Protein AF-A0A6S6XHF1-F1 (afdb_monomer)

Foldseek 3Di:
DFDQDDAPQWGWTWDQDPVNFWIKIKTFHADVPDDPVDHGPDMFIAIEGPDPQSVCCVVPVVRVVNVVRVPDDDPPPDYHYHYDDDPPDD

Solvent-accessible surface area (backbone atoms only — not comparable to full-atom values): 5444 Å² total; per-residue (Å²): 116,79,43,82,47,79,46,90,84,23,47,32,41,31,33,75,32,96,82,78,52,32,26,39,39,34,44,30,39,62,61,92,90,58,62,86,90,48,83,55,83,44,72,47,71,42,30,29,36,65,43,76,47,26,52,44,41,61,71,77,36,42,55,62,52,47,54,52,53,74,72,52,86,75,62,89,95,60,88,47,74,48,77,58,76,76,77,78,86,126

Mean predicted aligned error: 3.59 Å

Nearest PDB structures (foldseek):
  8qzh-assembly1_A  TM=5.066E-01  e=2.351E-01  Mycobacterium tuberculosis
  7sgz-assembly1_H  TM=3.913E-01  e=1.283E+00  Saccharomyces cerevisiae
  4nf9-assembly2_B  TM=4.613E-01  e=5.112E+00  Homo sapiens
  7nv0-assembly1_C  TM=3.640E-01  e=7.453E+00  Homo sapiens

pLDDT: mean 94.14, std 7.91, range [54.0, 98.38]

Sequence (90 aa):
MDTDTWVSGYKVRSFPWVDGKTIYFNVQCYLPGQSLSQPPVWDKTVYITDNAAGRNMVANFAHSLTEYIANLEIPAGRKIILTVERSPKI

Secondary structure (DSSP, 8-state):
--EEEEETTEEEEEEE-TTSSEEEEEEEE--TT--TTSPPSEEEEEEEE-SHHHHHHHHH-HHHHHHHHHH----TTPPPEEPP-PPPP-

Structure (mmCIF, N/CA/C/O backbone):
data_AF-A0A6S6XHF1-F1
#
_entry.id   AF-A0A6S6XHF1-F1
#
loop_
_atom_site.group_PDB
_atom_site.id
_atom_site.type_symbol
_atom_site.label_atom_id
_atom_site.label_alt_id
_atom_site.label_comp_id
_atom_site.label_asym_id
_atom_site.label_entity_id
_atom_site.label_seq_id
_atom_site.pdbx_PDB_ins_code
_atom_site.Cartn_x
_atom_site.Cartn_y
_atom_site.Cartn_z
_atom_site.occupancy
_atom_site.B_iso_or_equiv
_atom_site.auth_seq_id
_atom_site.auth_comp_id
_atom_site.auth_asym_id
_atom_site.auth_atom_id
_atom_site.pdbx_PDB_model_num
ATOM 1 N N . MET A 1 1 ? -12.155 3.045 -1.572 1.00 71.12 1 MET A N 1
ATOM 2 C CA . MET A 1 1 ? -11.251 3.693 -2.537 1.00 71.12 1 MET A CA 1
ATOM 3 C C . MET A 1 1 ? -10.368 2.588 -3.047 1.00 71.12 1 MET A C 1
ATOM 5 O O . MET A 1 1 ? -9.584 2.068 -2.262 1.00 71.12 1 MET A O 1
ATOM 9 N N . ASP A 1 2 ? -10.578 2.200 -4.296 1.00 88.94 2 ASP A N 1
ATOM 10 C CA . ASP A 1 2 ? -9.795 1.156 -4.940 1.00 88.94 2 ASP A CA 1
ATOM 11 C C . ASP A 1 2 ? -8.867 1.834 -5.941 1.00 88.94 2 ASP A C 1
ATOM 13 O O . ASP A 1 2 ? -9.315 2.575 -6.817 1.00 88.94 2 ASP A O 1
ATOM 17 N N . THR A 1 3 ? -7.570 1.627 -5.759 1.00 93.69 3 THR A N 1
ATOM 18 C CA . THR A 1 3 ? -6.527 2.144 -6.641 1.00 93.69 3 THR A CA 1
ATOM 19 C C . THR A 1 3 ? -5.850 0.964 -7.299 1.00 93.69 3 THR A C 1
ATOM 21 O O . THR A 1 3 ? -5.426 0.037 -6.612 1.00 93.69 3 THR A O 1
ATOM 24 N N . ASP A 1 4 ? -5.717 1.026 -8.616 1.00 96.88 4 ASP A N 1
ATOM 25 C CA . ASP A 1 4 ? -4.908 0.102 -9.402 1.00 96.88 4 ASP A CA 1
ATOM 26 C C . ASP A 1 4 ? -4.278 0.864 -10.578 1.00 96.88 4 ASP A C 1
ATOM 28 O O . ASP A 1 4 ? -4.711 0.781 -11.726 1.00 96.88 4 ASP A O 1
ATOM 32 N N . THR A 1 5 ? -3.271 1.688 -10.291 1.00 96.81 5 THR A N 1
ATOM 33 C CA . THR A 1 5 ? -2.716 2.648 -11.261 1.00 96.81 5 THR A CA 1
ATOM 34 C C . THR A 1 5 ? -1.208 2.822 -11.102 1.00 96.81 5 THR A C 1
ATOM 36 O O . THR A 1 5 ? -0.599 2.247 -10.202 1.00 96.81 5 THR A O 1
ATOM 39 N N . TRP A 1 6 ? -0.599 3.589 -12.001 1.00 97.31 6 TRP A N 1
ATOM 40 C CA . TRP A 1 6 ? 0.805 3.974 -11.922 1.00 97.31 6 TRP A CA 1
ATOM 41 C C . TRP A 1 6 ? 0.967 5.262 -11.116 1.00 97.31 6 TRP A C 1
ATOM 43 O O . TRP A 1 6 ? 0.285 6.252 -11.375 1.00 97.31 6 TRP A O 1
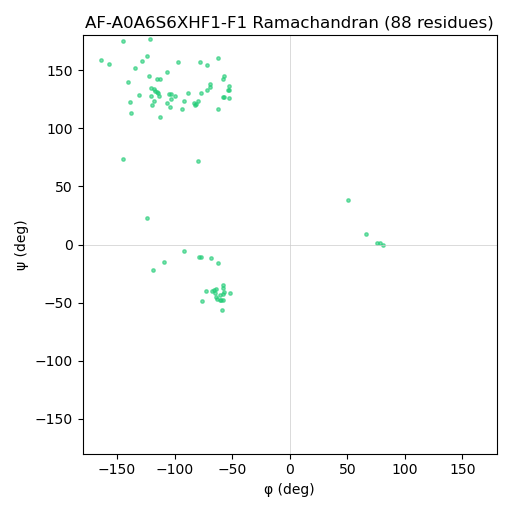ATOM 53 N N . VAL A 1 7 ? 1.884 5.252 -10.151 1.00 97.44 7 VAL A N 1
ATOM 54 C CA . VAL A 1 7 ? 2.218 6.400 -9.303 1.00 97.44 7 VAL A CA 1
ATOM 55 C C . VAL A 1 7 ? 3.732 6.449 -9.141 1.00 97.44 7 VAL A C 1
ATOM 57 O O . VAL A 1 7 ? 4.332 5.477 -8.694 1.00 97.44 7 VAL A O 1
ATOM 60 N N . SER A 1 8 ? 4.351 7.571 -9.512 1.00 94.31 8 SER A N 1
ATOM 61 C CA . SER A 1 8 ? 5.807 7.775 -9.422 1.00 94.31 8 SER A CA 1
ATOM 62 C C . SER A 1 8 ? 6.647 6.648 -10.058 1.00 94.31 8 SER A C 1
ATOM 64 O O . SER A 1 8 ? 7.659 6.218 -9.523 1.00 94.31 8 SER A O 1
ATOM 66 N N . GLY A 1 9 ? 6.195 6.098 -11.191 1.00 95.44 9 GLY A N 1
ATOM 67 C CA . GLY A 1 9 ? 6.889 4.994 -11.872 1.00 95.44 9 GLY A CA 1
ATOM 68 C C . GLY A 1 9 ? 6.677 3.603 -11.258 1.00 95.44 9 GLY A C 1
ATOM 69 O O . GLY A 1 9 ? 7.182 2.624 -11.800 1.00 95.44 9 GLY A O 1
ATOM 70 N N . TYR A 1 10 ? 5.883 3.485 -10.192 1.00 97.94 10 TYR A N 1
ATOM 71 C CA . TYR A 1 10 ? 5.513 2.210 -9.578 1.00 97.94 10 TYR A CA 1
ATOM 72 C C . TYR A 1 10 ? 4.067 1.846 -9.881 1.00 97.94 10 TYR A C 1
ATOM 74 O O . TYR A 1 10 ? 3.196 2.715 -9.980 1.00 97.94 10 TYR A O 1
ATOM 82 N N . LYS A 1 11 ? 3.786 0.548 -9.975 1.00 97.94 11 LYS A N 1
ATOM 83 C CA . LYS A 1 11 ? 2.416 0.045 -10.032 1.00 97.94 11 LYS A CA 1
ATOM 84 C C . LYS A 1 11 ? 1.894 -0.056 -8.601 1.00 97.94 11 LYS A C 1
ATOM 86 O O . LYS A 1 11 ? 2.495 -0.723 -7.763 1.00 97.94 11 LYS A O 1
ATOM 91 N N . VAL A 1 12 ? 0.802 0.643 -8.309 1.00 98.19 12 VAL A N 1
ATOM 92 C CA . VAL A 1 12 ? 0.231 0.743 -6.963 1.00 98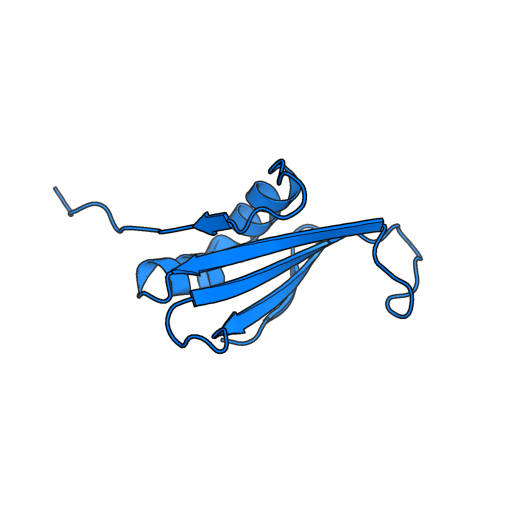.19 12 VAL A CA 1
ATOM 93 C C . VAL A 1 12 ? -1.143 0.106 -6.926 1.00 98.19 12 VAL A C 1
ATOM 95 O O . VAL A 1 12 ? -2.005 0.438 -7.744 1.00 98.19 12 VAL A O 1
ATOM 98 N N . ARG A 1 13 ? -1.357 -0.744 -5.918 1.00 97.94 13 ARG A N 1
ATOM 99 C CA . ARG A 1 13 ? -2.664 -1.308 -5.589 1.00 97.94 13 ARG A CA 1
ATOM 100 C C . ARG A 1 13 ? -3.069 -0.938 -4.168 1.00 97.94 13 ARG A C 1
ATOM 102 O O . ARG A 1 13 ? -2.319 -1.191 -3.229 1.00 97.94 13 ARG A O 1
ATOM 109 N N . SER A 1 14 ? -4.265 -0.382 -4.001 1.00 98.00 14 SER A N 1
ATOM 110 C CA . SER A 1 14 ? -4.808 -0.027 -2.687 1.00 98.00 14 SER A CA 1
ATOM 111 C C . SER A 1 14 ? -6.295 -0.328 -2.594 1.00 98.00 14 SER A C 1
ATOM 113 O O . SER A 1 14 ? -7.014 -0.079 -3.554 1.00 98.00 14 SER A O 1
ATOM 115 N N . PHE A 1 15 ? -6.753 -0.845 -1.455 1.00 97.44 15 PHE A N 1
ATOM 116 C CA . PHE A 1 15 ? -8.168 -1.133 -1.179 1.00 97.44 15 PHE A CA 1
ATOM 117 C C . PHE A 1 15 ? -8.398 -1.346 0.331 1.00 97.44 15 PHE A C 1
ATOM 119 O O . PHE A 1 15 ? -7.444 -1.657 1.052 1.00 97.44 15 PHE A O 1
ATOM 126 N N . PRO A 1 16 ? -9.632 -1.189 0.849 1.00 97.50 16 PRO A N 1
ATOM 127 C CA . PRO A 1 16 ? -9.953 -1.541 2.234 1.00 97.50 16 PRO A CA 1
ATOM 128 C C . PRO A 1 16 ? -9.638 -3.016 2.515 1.00 97.50 16 PRO A C 1
ATOM 130 O O . PRO A 1 16 ? -10.080 -3.900 1.785 1.00 97.50 16 PRO A O 1
ATOM 133 N N . TRP A 1 17 ? -8.865 -3.297 3.560 1.00 97.25 17 TRP A N 1
ATOM 134 C CA . TRP A 1 17 ? -8.466 -4.659 3.897 1.00 97.25 17 TRP A CA 1
ATOM 135 C C . TRP A 1 17 ? -9.591 -5.423 4.605 1.00 97.25 17 TRP A C 1
ATOM 137 O O . TRP A 1 17 ? -10.476 -4.840 5.231 1.00 97.25 17 TRP A O 1
ATOM 147 N N . VAL A 1 18 ? -9.533 -6.757 4.544 1.00 95.88 18 VAL A N 1
ATOM 148 C CA . VAL A 1 18 ? -10.576 -7.660 5.069 1.00 95.88 18 VAL A CA 1
ATOM 149 C C . VAL A 1 18 ? -10.800 -7.556 6.581 1.00 95.88 18 VAL A C 1
ATOM 151 O O . VAL A 1 18 ? -11.823 -8.017 7.076 1.00 95.88 18 VAL A O 1
ATOM 154 N N . ASP A 1 19 ? -9.867 -6.954 7.324 1.00 94.94 19 ASP A N 1
ATOM 155 C CA . ASP A 1 19 ? -10.023 -6.728 8.764 1.00 94.94 19 ASP A CA 1
ATOM 156 C C . ASP A 1 19 ? -10.953 -5.552 9.108 1.00 94.94 19 ASP A C 1
ATOM 158 O O . ASP A 1 19 ? -11.303 -5.383 10.278 1.00 94.94 19 ASP A O 1
ATOM 162 N N . GLY A 1 20 ? -11.338 -4.738 8.117 1.00 94.00 20 GLY A N 1
ATOM 163 C CA . GLY A 1 20 ? -12.181 -3.554 8.292 1.00 94.00 20 GLY A CA 1
ATOM 164 C C . GLY A 1 20 ? -11.532 -2.423 9.099 1.00 94.00 20 GLY A C 1
ATOM 165 O O . GLY A 1 20 ? -12.216 -1.474 9.473 1.00 94.00 20 GLY A O 1
ATOM 166 N N . LYS A 1 21 ? -10.233 -2.523 9.407 1.00 97.50 21 LYS A N 1
ATOM 167 C CA . LYS A 1 21 ? -9.481 -1.568 10.240 1.00 97.50 21 LYS A CA 1
ATOM 168 C C . LYS A 1 21 ? -8.337 -0.913 9.487 1.00 97.50 21 LYS A C 1
ATOM 170 O O . LYS A 1 21 ? -7.846 0.135 9.906 1.00 97.50 21 LYS A O 1
ATOM 175 N N . THR A 1 22 ? -7.873 -1.548 8.419 1.00 98.25 22 THR A N 1
ATOM 176 C CA . THR A 1 22 ? -6.736 -1.082 7.640 1.00 98.25 22 THR A CA 1
ATOM 177 C C . THR A 1 22 ? -7.061 -1.011 6.157 1.00 98.25 22 THR A C 1
ATOM 179 O O . THR A 1 22 ? -7.973 -1.657 5.654 1.00 98.25 22 THR A O 1
ATOM 182 N N . ILE A 1 23 ? -6.295 -0.199 5.448 1.00 98.25 23 ILE A N 1
ATOM 183 C CA . ILE A 1 23 ? -6.256 -0.108 3.998 1.00 98.25 23 ILE A CA 1
ATOM 184 C C . ILE A 1 23 ? -4.984 -0.835 3.572 1.00 98.25 23 ILE A C 1
ATOM 186 O O . ILE A 1 23 ? -3.896 -0.525 4.062 1.00 98.25 23 ILE A O 1
ATOM 190 N N . TYR A 1 24 ? -5.117 -1.816 2.689 1.00 98.19 24 TYR A N 1
ATOM 191 C CA . TYR A 1 24 ? -3.981 -2.458 2.043 1.00 98.19 24 TYR A CA 1
ATOM 192 C C . TYR A 1 24 ? -3.367 -1.484 1.044 1.00 98.19 24 TYR A C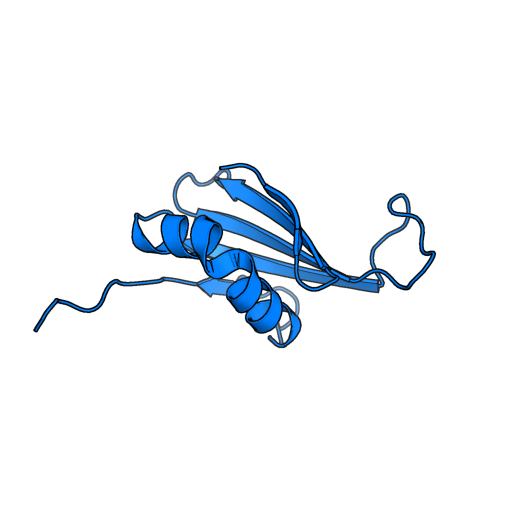 1
ATOM 194 O O . TYR A 1 24 ? -4.106 -0.896 0.259 1.00 98.19 24 TYR A O 1
ATOM 202 N N . PHE A 1 25 ? -2.043 -1.328 1.052 1.00 98.06 25 PHE A N 1
ATOM 203 C CA . PHE A 1 25 ? -1.325 -0.492 0.094 1.00 98.06 25 PHE A CA 1
ATOM 204 C C . PHE A 1 25 ? -0.047 -1.202 -0.361 1.00 98.06 25 PHE A C 1
ATOM 206 O O . PHE A 1 25 ? 0.883 -1.418 0.421 1.00 98.06 25 PHE A O 1
ATOM 213 N N . ASN A 1 26 ? -0.007 -1.583 -1.635 1.00 98.06 26 ASN A N 1
ATOM 214 C CA . ASN A 1 26 ? 1.098 -2.309 -2.249 1.00 98.06 26 ASN A CA 1
ATOM 215 C C . ASN A 1 26 ? 1.730 -1.482 -3.361 1.00 98.06 26 ASN A C 1
ATOM 217 O O . ASN A 1 26 ? 1.031 -0.906 -4.196 1.00 98.06 26 ASN A O 1
ATOM 221 N N . VAL A 1 27 ? 3.057 -1.439 -3.342 1.00 98.38 27 VAL A N 1
ATOM 222 C CA . VAL A 1 27 ? 3.896 -0.744 -4.314 1.00 98.38 27 VAL A CA 1
ATOM 223 C C . VAL A 1 27 ? 4.756 -1.784 -5.011 1.00 98.38 27 VAL A C 1
ATOM 225 O O . VAL A 1 27 ? 5.485 -2.515 -4.345 1.00 98.38 27 VAL A O 1
ATOM 228 N N . GLN A 1 28 ? 4.677 -1.839 -6.337 1.00 98.25 28 GLN A N 1
ATOM 229 C CA . GLN A 1 28 ? 5.391 -2.804 -7.167 1.00 98.25 28 GLN A CA 1
ATOM 230 C C . GLN A 1 28 ? 6.303 -2.089 -8.160 1.00 98.25 28 GLN A C 1
ATOM 232 O O . GLN A 1 28 ? 5.884 -1.147 -8.841 1.00 98.25 28 GLN A O 1
ATOM 237 N N . CYS A 1 29 ? 7.536 -2.572 -8.287 1.00 97.81 29 CYS A N 1
ATOM 238 C CA . CYS A 1 29 ? 8.494 -2.090 -9.272 1.00 97.81 29 CYS A CA 1
ATOM 239 C C . CYS A 1 29 ? 8.641 -3.083 -10.424 1.00 97.81 29 CYS A C 1
ATOM 241 O O . CYS A 1 29 ? 8.883 -4.272 -10.215 1.00 97.81 29 CYS A O 1
ATOM 243 N N . TYR A 1 30 ? 8.530 -2.568 -11.644 1.00 98.06 30 TYR A N 1
ATOM 244 C CA . TYR A 1 30 ? 8.759 -3.298 -12.885 1.00 98.06 30 TYR A CA 1
ATOM 245 C C . TYR A 1 30 ? 9.860 -2.591 -13.675 1.00 98.06 30 TYR A C 1
ATOM 247 O O . TYR A 1 30 ? 9.947 -1.361 -13.657 1.00 98.06 30 TYR A O 1
ATOM 255 N N . LEU A 1 31 ? 10.689 -3.354 -14.385 1.00 96.06 31 LEU A N 1
ATOM 256 C CA . LEU A 1 31 ? 11.660 -2.783 -15.316 1.00 96.06 31 LEU A CA 1
ATOM 257 C C . LEU A 1 31 ? 10.955 -2.218 -16.560 1.00 96.06 31 LEU A C 1
ATOM 259 O O . LEU A 1 31 ? 9.894 -2.718 -16.951 1.00 96.06 31 LEU A O 1
ATOM 263 N N . PRO A 1 32 ? 11.559 -1.230 -17.245 1.00 93.75 32 PRO A N 1
ATOM 264 C CA . PRO A 1 32 ? 11.080 -0.791 -18.550 1.00 93.75 32 PRO A CA 1
ATOM 265 C C . PRO A 1 32 ? 10.931 -1.973 -19.520 1.00 93.75 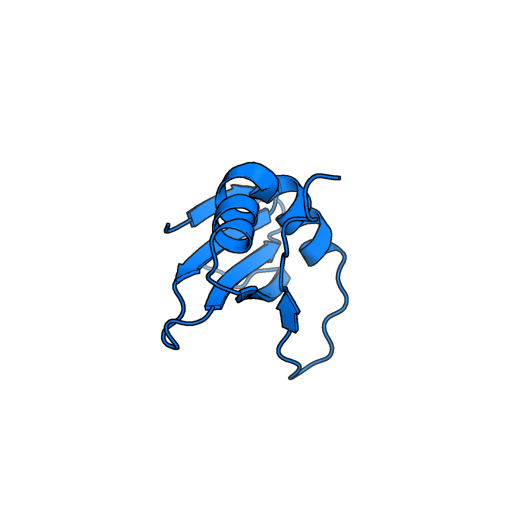32 PRO A C 1
ATOM 267 O O . PRO A 1 32 ? 11.868 -2.742 -19.724 1.00 93.75 32 PRO A O 1
ATOM 270 N N . GLY A 1 33 ? 9.743 -2.125 -20.110 1.00 94.00 33 GLY A N 1
ATOM 271 C CA . GLY A 1 33 ? 9.432 -3.207 -21.054 1.00 94.00 33 GLY A CA 1
ATOM 272 C C . GLY A 1 33 ? 9.085 -4.561 -20.419 1.00 94.00 33 GLY A C 1
ATOM 273 O O . GLY A 1 33 ? 8.774 -5.501 -21.148 1.00 94.00 33 GLY A O 1
ATOM 274 N N . GLN A 1 34 ? 9.095 -4.684 -19.089 1.00 96.94 34 GLN A N 1
ATOM 275 C CA . GLN A 1 34 ? 8.664 -5.904 -18.407 1.00 96.94 34 GLN A CA 1
ATOM 276 C C . GLN A 1 34 ? 7.146 -6.110 -18.540 1.00 96.94 34 GLN A C 1
ATOM 278 O O . GLN A 1 34 ? 6.359 -5.177 -18.384 1.00 96.94 34 GLN A O 1
ATOM 283 N N . SER A 1 35 ? 6.720 -7.353 -18.791 1.00 96.50 35 SER A N 1
ATOM 284 C CA . SER A 1 35 ? 5.296 -7.708 -18.794 1.00 96.50 35 SER A CA 1
ATOM 285 C C . SER A 1 35 ? 4.705 -7.657 -17.384 1.00 96.50 35 SER A C 1
ATOM 287 O O . SER A 1 35 ? 5.265 -8.243 -16.459 1.00 96.50 35 SER A O 1
ATOM 289 N N . LEU A 1 36 ? 3.513 -7.070 -17.247 1.00 95.44 36 LEU A N 1
ATOM 290 C CA . LEU A 1 36 ? 2.715 -7.109 -16.012 1.00 95.44 36 LEU A CA 1
ATOM 291 C C . LEU A 1 36 ? 2.163 -8.507 -15.685 1.00 95.44 36 LEU A C 1
ATOM 293 O O . LEU A 1 36 ? 1.645 -8.724 -14.595 1.00 95.44 36 LEU A O 1
ATOM 297 N N . SER A 1 37 ? 2.250 -9.459 -16.620 1.00 96.38 37 SER A N 1
ATOM 298 C CA . SER A 1 37 ? 1.901 -10.861 -16.365 1.00 96.38 37 SER A CA 1
ATOM 299 C C . SER A 1 37 ? 3.003 -11.631 -15.629 1.00 96.38 37 SER A C 1
ATOM 301 O O . SER A 1 37 ? 2.787 -12.776 -15.242 1.00 96.38 37 SER A O 1
ATOM 303 N N . GLN A 1 38 ? 4.198 -11.050 -15.509 1.00 96.69 38 GLN A N 1
ATOM 304 C CA . GLN A 1 38 ? 5.318 -11.610 -14.755 1.00 96.69 38 GLN A CA 1
ATOM 305 C C . GLN A 1 38 ? 5.366 -10.985 -13.356 1.00 96.69 38 GLN A C 1
ATOM 307 O O . GLN A 1 38 ? 4.863 -9.875 -13.179 1.00 96.69 38 GLN A O 1
ATOM 312 N N . PRO A 1 39 ? 5.985 -11.648 -12.363 1.00 96.88 39 PRO A N 1
ATOM 313 C CA . PRO A 1 39 ? 6.197 -11.044 -11.054 1.00 96.88 39 PRO A CA 1
ATOM 314 C C . PRO A 1 39 ? 6.985 -9.730 -11.165 1.00 96.88 39 PRO A C 1
ATOM 316 O O . PRO A 1 39 ? 7.881 -9.646 -12.011 1.00 96.88 39 PRO A O 1
ATOM 319 N N . PRO A 1 40 ? 6.698 -8.720 -10.324 1.00 97.75 40 PRO A N 1
ATOM 320 C CA . PRO A 1 40 ? 7.511 -7.512 -10.258 1.00 97.75 40 PRO A CA 1
ATOM 321 C C . PRO A 1 40 ? 8.944 -7.841 -9.823 1.00 97.75 40 PRO A C 1
ATOM 323 O O . PRO A 1 40 ? 9.199 -8.874 -9.205 1.00 97.75 40 PRO A O 1
ATOM 326 N N . VAL A 1 41 ? 9.881 -6.933 -10.105 1.00 97.81 41 VAL A N 1
ATOM 327 C CA . VAL A 1 41 ? 11.265 -7.027 -9.600 1.00 97.81 41 VAL A CA 1
ATOM 328 C C . VAL A 1 41 ? 11.265 -7.092 -8.077 1.00 97.81 41 VAL A C 1
ATOM 330 O O . VAL A 1 41 ? 12.017 -7.850 -7.471 1.00 97.81 41 VAL A O 1
ATOM 333 N N . TRP A 1 42 ? 10.405 -6.279 -7.471 1.00 96.88 42 TRP A N 1
ATOM 334 C CA . TRP A 1 42 ? 10.106 -6.301 -6.054 1.00 96.88 42 TRP A CA 1
ATOM 335 C C . TRP A 1 42 ? 8.732 -5.689 -5.811 1.00 96.88 42 TRP A C 1
ATOM 337 O O . TRP A 1 42 ? 8.261 -4.839 -6.576 1.00 96.88 42 TRP A O 1
ATOM 347 N N . ASP A 1 43 ? 8.115 -6.074 -4.702 1.00 96.69 43 ASP A N 1
ATOM 348 C CA . ASP A 1 43 ? 6.946 -5.406 -4.164 1.00 96.69 43 ASP A CA 1
ATOM 349 C C . ASP A 1 43 ? 7.076 -5.178 -2.655 1.00 96.69 43 ASP A C 1
ATOM 351 O O . ASP A 1 43 ? 7.785 -5.886 -1.939 1.00 96.69 43 ASP A O 1
ATOM 355 N N . LYS A 1 44 ? 6.413 -4.131 -2.172 1.00 97.50 44 LYS A N 1
ATOM 356 C CA . LYS A 1 44 ? 6.374 -3.761 -0.758 1.00 97.5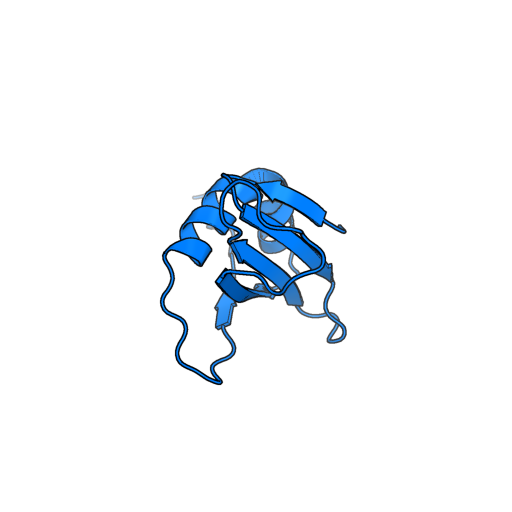0 44 LYS A CA 1
ATOM 357 C C . LYS A 1 44 ? 4.935 -3.514 -0.361 1.00 97.50 44 LYS A C 1
ATOM 359 O O . LYS A 1 44 ? 4.226 -2.738 -1.000 1.00 97.50 44 LYS A O 1
ATOM 364 N N . THR A 1 45 ? 4.516 -4.168 0.715 1.00 97.06 45 THR A N 1
ATOM 365 C CA . THR A 1 45 ? 3.168 -4.029 1.261 1.00 97.06 45 THR A CA 1
ATOM 366 C C . THR A 1 45 ? 3.230 -3.361 2.622 1.00 97.06 45 THR A C 1
ATOM 368 O O . THR A 1 45 ? 3.913 -3.840 3.528 1.00 97.06 45 THR A O 1
ATOM 371 N N . VAL A 1 46 ? 2.451 -2.297 2.782 1.00 97.75 46 VAL A N 1
ATOM 372 C CA . VAL A 1 46 ? 2.143 -1.704 4.082 1.00 97.75 46 VAL A CA 1
ATOM 373 C C . VAL A 1 46 ? 0.632 -1.645 4.266 1.00 97.75 46 VAL A C 1
ATOM 375 O O . VAL A 1 46 ? -0.146 -1.742 3.317 1.00 97.75 46 VAL A O 1
ATOM 378 N N . TYR A 1 47 ? 0.218 -1.485 5.512 1.00 98.00 47 TYR A N 1
ATOM 379 C CA . TYR A 1 47 ? -1.171 -1.272 5.879 1.00 98.00 47 TYR A CA 1
ATOM 380 C C . TYR A 1 47 ? -1.307 0.136 6.431 1.00 98.00 47 TYR A C 1
ATOM 382 O O . TYR A 1 47 ? -0.422 0.614 7.134 1.00 98.00 47 TYR A O 1
ATOM 390 N N . ILE A 1 48 ? -2.407 0.807 6.130 1.00 97.88 48 ILE A N 1
ATOM 391 C CA . ILE A 1 48 ? -2.668 2.165 6.608 1.00 97.88 48 ILE A CA 1
ATOM 392 C C . ILE A 1 48 ? -3.908 2.104 7.478 1.00 97.88 48 ILE A C 1
ATOM 394 O O . ILE A 1 48 ? -4.897 1.498 7.081 1.00 97.88 48 ILE A O 1
ATOM 398 N N . THR A 1 49 ? -3.875 2.700 8.664 1.00 97.88 49 THR A N 1
ATOM 399 C CA . THR A 1 49 ? -5.058 2.743 9.534 1.00 97.88 49 THR A CA 1
ATOM 400 C C . THR A 1 49 ? -6.231 3.398 8.798 1.00 97.88 49 THR A C 1
ATOM 402 O O . THR A 1 49 ? -6.096 4.510 8.280 1.00 97.88 49 THR A O 1
ATOM 405 N N . ASP A 1 50 ? -7.384 2.721 8.749 1.00 96.94 50 ASP A N 1
ATOM 406 C CA . ASP A 1 50 ? -8.569 3.195 8.026 1.00 96.94 50 ASP A CA 1
ATOM 407 C C . ASP A 1 50 ? -9.337 4.252 8.836 1.00 96.94 50 ASP A C 1
ATOM 409 O O . ASP A 1 50 ? -10.414 4.020 9.383 1.00 96.94 50 ASP A O 1
ATOM 413 N N . ASN A 1 51 ? -8.746 5.440 8.939 1.00 95.12 51 ASN A N 1
ATOM 414 C CA . ASN A 1 51 ? -9.360 6.633 9.509 1.00 95.12 51 A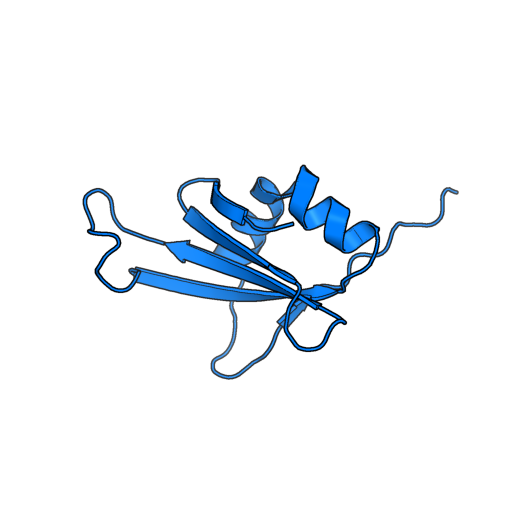SN A CA 1
ATOM 415 C C . ASN A 1 51 ? -9.379 7.770 8.465 1.00 95.12 51 ASN A C 1
ATOM 417 O O . ASN A 1 51 ? -8.855 7.636 7.357 1.00 95.12 51 ASN A O 1
ATOM 421 N N . ALA A 1 52 ? -9.975 8.918 8.799 1.00 95.25 52 ALA A N 1
ATOM 422 C CA . ALA A 1 52 ? -10.071 10.045 7.866 1.00 95.25 52 ALA A CA 1
ATOM 423 C C . ALA A 1 52 ? -8.698 10.535 7.356 1.00 95.25 52 ALA A C 1
ATOM 425 O O . ALA A 1 52 ? -8.563 10.880 6.182 1.00 95.25 52 ALA A O 1
ATOM 426 N N . ALA A 1 53 ? -7.673 10.539 8.213 1.00 95.62 53 ALA A N 1
ATOM 427 C CA . ALA A 1 53 ? -6.326 10.966 7.846 1.00 95.62 53 ALA A CA 1
ATOM 428 C C . ALA A 1 53 ? -5.612 9.934 6.953 1.00 95.62 53 ALA A C 1
ATOM 430 O O . ALA A 1 53 ? -4.979 10.318 5.973 1.00 95.62 53 ALA A O 1
ATOM 431 N N . GLY A 1 54 ? -5.774 8.639 7.232 1.00 95.88 54 GLY A N 1
ATOM 432 C CA . GLY A 1 54 ? -5.267 7.540 6.413 1.00 95.88 54 GLY A CA 1
ATOM 433 C C . GLY A 1 54 ? -5.901 7.523 5.025 1.00 95.88 54 GLY A C 1
ATOM 434 O O . GLY A 1 54 ? -5.187 7.503 4.024 1.00 95.88 54 GLY A O 1
ATOM 435 N N . ARG A 1 55 ? -7.232 7.659 4.939 1.00 95.94 55 ARG A N 1
ATOM 436 C CA . ARG A 1 55 ? -7.945 7.806 3.655 1.00 95.94 55 ARG A CA 1
ATOM 437 C C . ARG A 1 55 ? -7.444 9.012 2.860 1.00 95.94 55 ARG A C 1
ATOM 439 O O . ARG A 1 55 ? -7.227 8.903 1.659 1.00 95.94 55 ARG A O 1
ATOM 446 N N . ASN A 1 56 ? -7.217 10.145 3.526 1.00 95.38 56 ASN A N 1
ATOM 447 C CA . ASN A 1 56 ? -6.661 11.342 2.898 1.00 95.38 56 ASN A CA 1
ATOM 448 C C . ASN A 1 56 ? -5.216 11.139 2.410 1.00 95.38 56 ASN A C 1
ATOM 450 O O . ASN A 1 56 ? -4.881 11.608 1.327 1.00 95.38 56 ASN A O 1
ATOM 454 N N . MET A 1 57 ? -4.375 10.428 3.170 1.00 95.88 57 MET A N 1
ATOM 455 C CA . MET A 1 57 ? -3.014 10.075 2.751 1.00 95.88 57 MET A CA 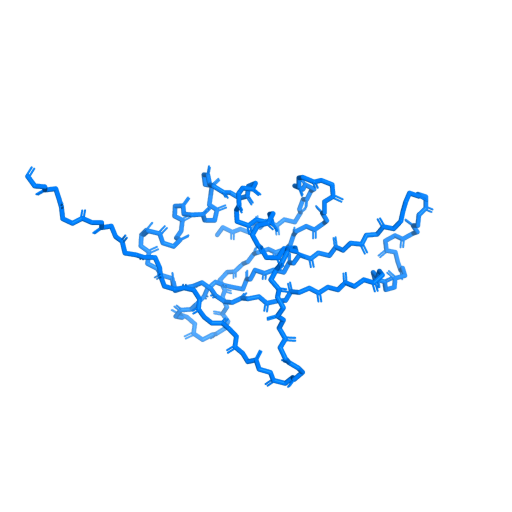1
ATOM 456 C C . MET A 1 57 ? -3.038 9.242 1.462 1.00 95.88 57 MET A C 1
ATOM 458 O O . MET A 1 57 ? -2.344 9.568 0.503 1.00 95.88 57 MET A O 1
ATOM 462 N N . VAL A 1 58 ? -3.893 8.217 1.411 1.00 96.06 58 VAL A N 1
ATOM 463 C CA . VAL A 1 58 ? -4.047 7.345 0.236 1.00 96.06 58 VAL A CA 1
ATOM 464 C C . VAL A 1 58 ? -4.596 8.112 -0.972 1.00 96.06 58 VAL A C 1
ATOM 466 O O . VAL A 1 58 ? -4.112 7.911 -2.080 1.00 96.06 58 VAL A O 1
ATOM 469 N N . ALA A 1 59 ? -5.576 9.000 -0.776 1.00 94.75 59 ALA A N 1
ATOM 470 C CA . ALA A 1 59 ? -6.230 9.744 -1.856 1.00 94.75 59 ALA A CA 1
ATOM 471 C C . ALA A 1 59 ? -5.388 10.895 -2.417 1.00 94.75 59 ALA A C 1
ATOM 473 O O . ALA A 1 59 ? -5.253 11.030 -3.630 1.00 94.75 59 ALA A O 1
ATOM 474 N N . ASN A 1 60 ? -4.832 11.727 -1.537 1.00 95.25 60 ASN A N 1
ATOM 475 C CA . ASN A 1 60 ? -4.274 13.027 -1.912 1.00 95.25 60 ASN A CA 1
ATOM 476 C C . ASN A 1 60 ? -2.744 13.076 -1.833 1.00 95.25 60 ASN A C 1
ATOM 478 O O . ASN A 1 60 ? -2.134 13.982 -2.390 1.00 95.25 60 ASN A O 1
ATOM 482 N N . PHE A 1 61 ? -2.115 12.103 -1.167 1.00 95.69 61 PHE A N 1
ATOM 483 C CA . PHE A 1 61 ? -0.662 12.037 -0.981 1.00 95.69 61 PHE A CA 1
ATOM 484 C C . PHE A 1 61 ? -0.069 10.722 -1.499 1.00 95.69 61 PHE A C 1
ATOM 486 O O . PHE A 1 61 ? 1.028 10.335 -1.095 1.00 95.69 61 PHE A O 1
ATOM 493 N N . ALA A 1 62 ? -0.767 10.052 -2.425 1.00 95.88 62 ALA A N 1
ATOM 494 C CA . ALA A 1 62 ? -0.352 8.772 -2.997 1.00 95.88 62 ALA A CA 1
ATOM 495 C C . ALA A 1 62 ? 1.089 8.804 -3.525 1.00 95.88 62 ALA A C 1
ATOM 497 O O . ALA A 1 62 ? 1.843 7.879 -3.267 1.00 95.88 62 ALA A O 1
ATOM 498 N N . HIS A 1 63 ? 1.496 9.884 -4.202 1.00 97.69 63 HIS A N 1
ATOM 499 C CA . HIS A 1 63 ? 2.861 10.035 -4.715 1.00 97.69 63 HIS A CA 1
ATOM 500 C C . HIS A 1 63 ? 3.914 9.967 -3.602 1.00 97.69 63 HIS A C 1
ATOM 502 O O . HIS A 1 63 ? 4.812 9.130 -3.646 1.00 97.69 63 HIS A O 1
ATOM 508 N N . SER A 1 64 ? 3.797 10.824 -2.584 1.00 97.50 64 SER A N 1
ATOM 509 C CA . SER A 1 64 ? 4.744 10.864 -1.463 1.00 97.50 64 SER A CA 1
ATOM 510 C C . SER A 1 64 ? 4.726 9.572 -0.649 1.00 97.50 64 SER A C 1
ATOM 512 O O . SER A 1 64 ? 5.775 9.105 -0.214 1.00 97.50 64 SER A O 1
ATOM 514 N N . LEU A 1 65 ? 3.547 8.977 -0.460 1.00 97.25 65 LEU A N 1
ATOM 515 C CA . LEU A 1 65 ? 3.397 7.698 0.223 1.00 97.25 65 LEU A CA 1
ATOM 516 C C . LEU A 1 65 ? 4.088 6.563 -0.546 1.00 97.25 65 LEU A C 1
ATOM 518 O O . LEU A 1 65 ? 4.811 5.771 0.054 1.00 97.25 65 LEU A O 1
ATOM 522 N N . THR A 1 66 ? 3.897 6.499 -1.863 1.00 98.25 66 THR A N 1
ATOM 523 C CA . THR A 1 66 ? 4.546 5.515 -2.733 1.00 98.25 66 THR A CA 1
ATOM 524 C C . THR A 1 66 ? 6.063 5.646 -2.683 1.00 98.25 66 THR A C 1
ATOM 526 O O . THR A 1 66 ? 6.738 4.644 -2.460 1.00 98.25 66 THR A O 1
ATOM 529 N N . GLU A 1 67 ? 6.598 6.862 -2.809 1.00 98.25 67 GLU A N 1
ATOM 530 C CA . GLU A 1 67 ? 8.040 7.122 -2.689 1.00 98.25 67 GLU A CA 1
ATOM 531 C C . GLU A 1 67 ? 8.588 6.728 -1.313 1.00 98.25 67 GLU A C 1
ATOM 533 O O . GLU A 1 67 ? 9.626 6.072 -1.213 1.00 98.25 67 GLU A O 1
ATOM 538 N N . TYR A 1 68 ? 7.868 7.060 -0.238 1.00 97.50 68 TYR A N 1
ATOM 539 C CA . TYR A 1 68 ? 8.250 6.655 1.113 1.00 97.50 68 TYR A CA 1
ATOM 540 C C . TYR A 1 68 ? 8.347 5.128 1.239 1.00 97.50 68 TYR A C 1
ATOM 542 O O . TYR A 1 68 ? 9.350 4.611 1.728 1.00 97.50 68 TYR A O 1
ATOM 550 N N . ILE A 1 69 ? 7.343 4.393 0.753 1.00 97.31 69 ILE A N 1
ATOM 551 C CA . ILE A 1 69 ? 7.321 2.924 0.804 1.00 97.31 69 ILE A CA 1
ATOM 552 C C . ILE A 1 69 ? 8.408 2.323 -0.094 1.00 97.31 69 ILE A C 1
ATOM 554 O O . ILE A 1 69 ? 9.066 1.365 0.309 1.00 97.31 69 ILE A O 1
ATOM 558 N N . ALA A 1 70 ? 8.635 2.881 -1.285 1.00 97.50 70 ALA A N 1
ATOM 559 C CA . ALA A 1 70 ? 9.683 2.428 -2.197 1.00 97.50 70 ALA A CA 1
ATOM 560 C C . ALA A 1 70 ? 11.073 2.485 -1.545 1.00 97.50 70 ALA A C 1
ATOM 562 O O . ALA A 1 70 ? 11.877 1.575 -1.744 1.00 97.50 70 ALA A O 1
ATOM 563 N N . ASN A 1 71 ? 11.317 3.473 -0.683 1.00 96.75 71 ASN A N 1
ATOM 564 C CA . ASN A 1 71 ? 12.568 3.628 0.063 1.00 96.75 71 ASN A CA 1
ATOM 565 C C . ASN A 1 71 ? 12.564 2.944 1.445 1.00 96.75 71 ASN A C 1
ATOM 567 O O . ASN A 1 71 ? 13.595 2.894 2.110 1.00 96.75 71 ASN A O 1
ATOM 571 N N . LEU A 1 72 ? 11.434 2.387 1.889 1.00 95.44 72 LEU A N 1
ATOM 572 C CA . LEU A 1 72 ? 11.317 1.731 3.190 1.00 95.44 72 LEU A CA 1
ATOM 573 C C . LEU A 1 72 ? 11.954 0.334 3.169 1.00 95.44 72 LEU A C 1
ATOM 575 O O . LEU A 1 72 ? 11.626 -0.493 2.315 1.00 95.44 72 LEU A O 1
ATOM 579 N N . GLU A 1 73 ? 12.808 0.026 4.141 1.00 94.38 73 GLU A N 1
ATOM 580 C CA . GLU A 1 73 ? 13.264 -1.343 4.390 1.00 94.38 73 GLU A CA 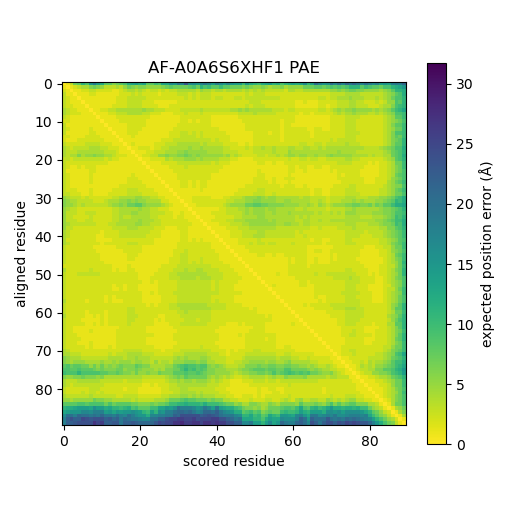1
ATOM 581 C C . GLU A 1 73 ? 12.230 -2.095 5.236 1.00 94.38 73 GLU A C 1
ATOM 583 O O . GLU A 1 73 ? 11.911 -1.700 6.359 1.00 94.38 73 GLU A O 1
ATOM 588 N N . ILE A 1 74 ? 11.689 -3.189 4.694 1.00 91.56 74 ILE A N 1
ATOM 589 C CA . ILE A 1 74 ? 10.713 -4.039 5.384 1.00 91.56 74 ILE A CA 1
ATOM 590 C C . ILE A 1 74 ? 11.378 -5.391 5.658 1.00 91.56 74 ILE A C 1
ATOM 592 O O . ILE A 1 74 ? 11.605 -6.154 4.717 1.00 91.56 74 ILE A O 1
ATOM 596 N N . PRO A 1 75 ? 11.691 -5.717 6.925 1.00 90.06 75 PRO A N 1
ATOM 597 C CA . PRO A 1 75 ? 12.215 -7.028 7.277 1.00 90.06 75 PRO A CA 1
ATOM 598 C C . PRO A 1 75 ? 11.250 -8.145 6.868 1.00 90.06 75 PRO A C 1
ATOM 600 O O . PRO A 1 75 ? 10.030 -8.008 7.007 1.00 90.06 75 PRO A O 1
ATOM 603 N N . ALA A 1 76 ? 11.798 -9.270 6.408 1.00 86.50 76 ALA A N 1
ATOM 604 C CA . ALA A 1 76 ? 11.006 -10.421 5.993 1.00 86.50 76 ALA A CA 1
ATOM 605 C C . ALA A 1 76 ? 10.032 -10.864 7.101 1.00 86.50 76 ALA A C 1
ATOM 607 O O . ALA A 1 76 ? 10.395 -10.969 8.273 1.00 86.50 76 ALA A O 1
ATOM 608 N N . GLY A 1 77 ? 8.773 -11.100 6.724 1.00 87.56 77 GLY A N 1
ATOM 609 C CA . GLY A 1 77 ? 7.714 -11.528 7.644 1.00 87.56 77 GLY A CA 1
ATOM 610 C C . GLY A 1 77 ? 7.147 -10.431 8.554 1.00 87.56 77 GLY A C 1
ATOM 611 O O . GLY A 1 77 ? 6.255 -10.720 9.353 1.00 87.56 77 GLY A O 1
ATOM 612 N N . ARG A 1 78 ? 7.606 -9.174 8.456 1.00 93.50 78 ARG A N 1
ATOM 613 C CA . ARG A 1 78 ? 7.101 -8.086 9.303 1.00 93.50 78 ARG A CA 1
ATOM 614 C C . ARG A 1 78 ? 5.939 -7.338 8.649 1.00 93.50 78 ARG A C 1
ATOM 616 O O . ARG A 1 78 ? 6.074 -6.756 7.578 1.00 93.50 78 ARG A O 1
ATOM 623 N N . LYS A 1 79 ? 4.801 -7.286 9.348 1.00 94.12 79 LYS A N 1
ATOM 624 C CA . LYS A 1 79 ? 3.662 -6.428 8.989 1.00 94.12 79 LYS A CA 1
ATOM 625 C C . LYS A 1 79 ? 3.928 -4.994 9.454 1.00 94.12 79 LYS A C 1
ATOM 627 O O . LYS A 1 79 ? 4.142 -4.769 10.644 1.00 94.12 79 LYS A O 1
ATOM 632 N N . ILE A 1 80 ? 3.878 -4.033 8.533 1.00 97.06 80 ILE A N 1
ATOM 633 C CA . ILE A 1 80 ? 4.000 -2.599 8.831 1.00 97.06 80 ILE A CA 1
ATOM 634 C C . ILE A 1 80 ? 2.620 -1.949 8.776 1.00 97.06 80 ILE A C 1
ATOM 636 O O . ILE A 1 80 ? 1.894 -2.126 7.798 1.00 97.06 80 ILE A O 1
ATOM 640 N N . ILE A 1 81 ? 2.271 -1.200 9.823 1.00 97.56 81 ILE A N 1
ATOM 641 C CA . ILE A 1 81 ? 1.043 -0.405 9.888 1.00 97.56 81 ILE A CA 1
ATOM 642 C C . ILE A 1 81 ? 1.436 1.062 10.059 1.00 97.56 81 ILE A C 1
ATOM 644 O O . ILE A 1 81 ? 2.093 1.418 11.035 1.00 97.56 81 ILE A O 1
ATOM 648 N N . LEU A 1 82 ? 1.037 1.898 9.106 1.00 96.94 82 LEU A N 1
ATOM 649 C CA . LEU A 1 82 ? 1.196 3.343 9.145 1.00 96.94 82 LEU A CA 1
ATOM 650 C C . LEU A 1 82 ? -0.079 3.962 9.718 1.00 96.94 82 LEU A C 1
ATOM 652 O O . LEU A 1 82 ? -1.158 3.871 9.127 1.00 96.94 82 LEU A O 1
ATOM 656 N N . THR A 1 83 ? 0.053 4.615 10.865 1.00 96.56 83 THR A N 1
ATOM 657 C CA . THR A 1 83 ? -1.029 5.399 11.458 1.00 96.56 83 THR A CA 1
ATOM 658 C C . THR A 1 83 ? -0.742 6.868 11.221 1.00 96.56 83 THR A C 1
ATOM 660 O O . THR A 1 83 ? 0.270 7.392 11.675 1.00 96.56 83 THR A O 1
ATOM 663 N N . VAL A 1 84 ? -1.641 7.520 10.488 1.00 92.75 84 VAL A N 1
ATOM 664 C CA . VAL A 1 84 ? -1.602 8.964 10.278 1.00 92.75 84 VAL A CA 1
ATOM 665 C C . VAL A 1 84 ? -2.595 9.594 11.237 1.00 92.75 84 VAL A C 1
ATOM 667 O O . VAL A 1 84 ? -3.770 9.216 11.273 1.00 92.75 84 VAL A O 1
ATOM 670 N N . GLU A 1 85 ? -2.118 10.571 11.993 1.00 88.88 85 GLU A N 1
ATOM 671 C CA . GLU A 1 85 ? -2.937 11.404 12.858 1.00 88.88 85 GLU A CA 1
ATOM 672 C C . GLU A 1 85 ? -2.884 12.836 12.342 1.00 88.88 85 GLU A C 1
ATOM 674 O O . GLU A 1 85 ? -1.862 13.311 11.845 1.00 88.88 85 GLU A O 1
ATOM 679 N N . ARG A 1 86 ? -4.015 13.533 12.420 1.00 77.44 86 ARG A N 1
ATOM 680 C CA . ARG A 1 86 ? -4.038 14.961 12.132 1.00 77.44 86 ARG A CA 1
ATOM 681 C C . ARG A 1 86 ? -3.568 15.670 13.393 1.00 77.44 86 ARG A C 1
ATOM 683 O O . ARG A 1 86 ? -4.217 15.521 14.426 1.00 77.44 86 ARG A O 1
ATOM 690 N N . SER A 1 87 ? -2.491 16.447 13.306 1.00 72.56 87 SER A N 1
ATOM 6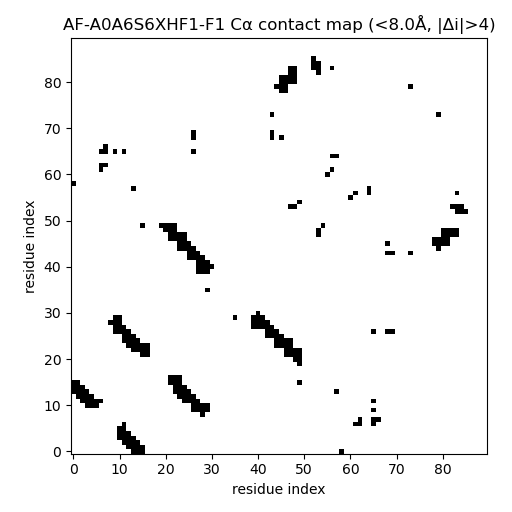91 C CA . SER A 1 87 ? -2.086 17.302 14.421 1.00 72.56 87 SER A CA 1
ATOM 692 C C . SER A 1 87 ? -3.275 18.168 14.856 1.00 72.56 87 SER A C 1
ATOM 694 O O . SER A 1 87 ? -3.983 18.693 13.981 1.00 72.56 87 SER A O 1
ATOM 696 N N . PRO A 1 88 ? -3.521 18.326 16.169 1.00 62.75 88 PRO A N 1
ATOM 697 C CA . PRO A 1 88 ? -4.498 19.289 16.650 1.00 62.75 88 PRO A CA 1
ATOM 698 C C . PRO A 1 88 ? -4.164 20.652 16.046 1.00 62.75 88 PRO A C 1
ATOM 700 O O . PRO A 1 88 ? -2.997 21.049 16.015 1.00 62.75 88 PRO A O 1
ATOM 703 N N . LYS A 1 89 ? -5.171 21.350 15.514 1.00 63.44 89 LYS A N 1
ATOM 704 C CA . LYS A 1 89 ? -4.991 22.758 15.155 1.00 63.44 89 LYS A CA 1
ATOM 705 C C . LYS A 1 89 ? -4.666 23.496 16.456 1.00 63.44 89 LYS A C 1
ATOM 707 O O . LYS A 1 89 ? -5.480 23.444 17.375 1.00 63.44 89 LYS A O 1
ATOM 712 N N . ILE A 1 90 ? -3.467 24.067 16.521 1.00 54.00 90 ILE A N 1
ATOM 713 C CA . ILE A 1 90 ? -3.027 24.971 17.589 1.00 54.00 90 ILE A CA 1
ATOM 714 C C . ILE A 1 90 ? -3.821 26.271 17.466 1.00 54.00 90 ILE A C 1
ATOM 716 O O . ILE A 1 90 ? -4.044 26.691 16.303 1.00 54.00 90 ILE A O 1
#

Radius of gyration: 13.66 Å; Cα contacts (8 Å, |Δi|>4): 141; chains: 1; bounding box: 25×37×39 Å